Protein AF-A0A2K3PN46-F1 (afdb_monomer_lite)

Structure (mmCIF, N/CA/C/O backbone):
data_AF-A0A2K3PN46-F1
#
_entry.id   AF-A0A2K3PN46-F1
#
loop_
_atom_site.group_PDB
_atom_site.id
_atom_site.type_symbol
_atom_site.label_atom_id
_atom_site.label_alt_id
_atom_site.label_comp_id
_atom_site.label_asym_id
_atom_site.label_entity_id
_atom_site.label_seq_id
_atom_site.pdbx_PDB_ins_code
_atom_site.Cartn_x
_atom_site.Cartn_y
_atom_site.Cartn_z
_atom_site.occupancy
_atom_site.B_iso_or_equiv
_atom_site.auth_seq_id
_atom_site.auth_comp_id
_atom_site.auth_asym_id
_atom_site.auth_atom_id
_atom_site.pdbx_PDB_model_num
ATOM 1 N N . MET A 1 1 ? -31.043 -1.881 10.236 1.00 53.88 1 MET A N 1
ATOM 2 C CA . MET A 1 1 ? -29.957 -2.697 9.653 1.00 53.88 1 MET A CA 1
ATOM 3 C C . MET A 1 1 ? -28.702 -2.436 10.474 1.00 53.88 1 MET A C 1
ATOM 5 O O . MET A 1 1 ? -28.479 -1.267 10.772 1.00 53.88 1 MET A O 1
ATOM 9 N N . PRO A 1 2 ? -27.940 -3.445 10.929 1.00 47.44 2 PRO A N 1
ATOM 10 C CA . PRO A 1 2 ? -26.733 -3.203 11.704 1.00 47.44 2 PRO A CA 1
ATOM 11 C C . PRO A 1 2 ? -25.610 -2.849 10.729 1.00 47.44 2 PRO A C 1
ATOM 13 O O . PRO A 1 2 ? -24.828 -3.699 10.327 1.00 47.44 2 PRO A O 1
ATOM 16 N N . THR A 1 3 ? -25.601 -1.601 10.279 1.00 66.19 3 THR A N 1
ATOM 17 C CA . THR A 1 3 ? -24.487 -1.049 9.511 1.00 66.19 3 THR A CA 1
ATOM 18 C C . THR A 1 3 ? -23.304 -0.865 10.462 1.00 66.19 3 THR A C 1
ATOM 20 O O . THR A 1 3 ? -23.499 -0.491 11.622 1.00 66.19 3 THR A O 1
ATOM 23 N N . ASP A 1 4 ? -22.097 -1.135 9.986 1.00 58.91 4 ASP A N 1
ATOM 24 C CA . ASP A 1 4 ? -20.809 -0.981 10.675 1.00 58.91 4 ASP A CA 1
ATOM 25 C C . ASP A 1 4 ? -20.686 0.353 11.438 1.00 58.91 4 ASP A C 1
ATOM 27 O O . ASP A 1 4 ? -20.261 0.378 12.595 1.00 58.91 4 ASP A O 1
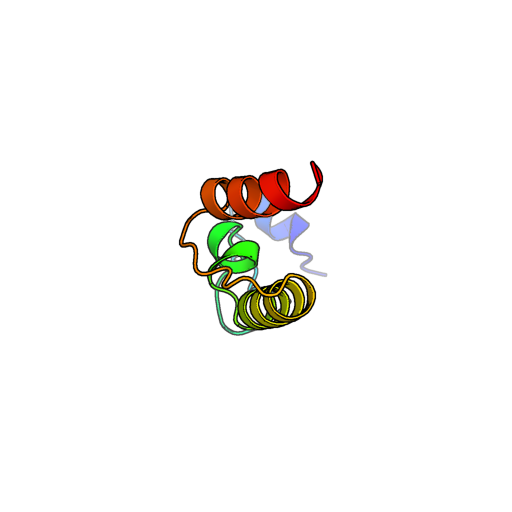ATOM 31 N N . GLU A 1 5 ? -21.212 1.438 10.870 1.00 64.69 5 GLU A N 1
ATOM 32 C CA . GLU A 1 5 ? -21.317 2.771 11.478 1.00 64.69 5 GLU A CA 1
ATOM 33 C C . GLU A 1 5 ? -21.988 2.779 12.869 1.00 64.69 5 GLU A C 1
ATOM 35 O O . GLU A 1 5 ? -21.592 3.518 13.777 1.00 64.69 5 GLU A O 1
ATOM 40 N N . ASN A 1 6 ? -23.019 1.946 13.062 1.00 61.84 6 ASN A N 1
ATOM 41 C CA . ASN A 1 6 ? -23.765 1.847 14.320 1.00 61.84 6 ASN A CA 1
ATOM 42 C C . ASN A 1 6 ? -23.039 0.985 15.365 1.00 61.84 6 ASN A C 1
ATOM 44 O O . ASN A 1 6 ? -23.289 1.141 16.562 1.00 61.84 6 ASN A O 1
ATOM 48 N N . LEU A 1 7 ? -22.140 0.096 14.930 1.00 61.72 7 LEU A N 1
ATOM 49 C CA . LEU A 1 7 ? -21.302 -0.726 15.805 1.00 61.72 7 LEU A CA 1
ATOM 50 C C . LEU A 1 7 ? -20.103 0.078 16.328 1.00 61.72 7 LEU A C 1
ATOM 52 O O . LEU A 1 7 ? -19.825 0.035 17.528 1.00 61.72 7 LEU A O 1
ATOM 56 N N . VAL A 1 8 ? -19.485 0.907 15.478 1.00 63.25 8 VAL A N 1
ATOM 57 C CA . VAL A 1 8 ? -18.397 1.823 15.873 1.00 63.25 8 VAL A CA 1
ATOM 58 C C . VAL A 1 8 ? -18.867 2.832 16.927 1.00 63.25 8 VAL A C 1
ATOM 60 O O . VAL A 1 8 ? -18.199 3.023 17.943 1.00 63.25 8 VAL A O 1
ATOM 63 N N . LYS A 1 9 ? -20.066 3.415 16.767 1.00 66.31 9 LYS A N 1
ATOM 64 C CA . LYS A 1 9 ? -20.659 4.347 17.753 1.00 66.31 9 LYS A CA 1
ATOM 65 C C . LYS A 1 9 ? -20.882 3.743 19.142 1.00 66.31 9 LYS A C 1
ATOM 67 O O . LYS A 1 9 ? -21.006 4.485 20.111 1.00 66.31 9 LYS A O 1
ATOM 72 N N . ARG A 1 10 ? -20.948 2.414 19.251 1.00 73.06 10 ARG A N 1
ATOM 73 C CA . ARG A 1 10 ? -21.124 1.690 20.520 1.00 73.06 10 ARG A CA 1
ATOM 74 C C . ARG A 1 10 ? -19.799 1.210 21.123 1.00 73.06 10 ARG A C 1
ATOM 76 O O . ARG A 1 10 ? -19.822 0.434 22.071 1.00 73.06 10 ARG A O 1
ATOM 83 N N . GLY A 1 11 ? -18.660 1.651 20.583 1.00 58.94 11 GLY A N 1
ATOM 84 C CA . GLY A 1 11 ? -17.332 1.229 21.037 1.00 58.94 11 GLY A CA 1
ATOM 85 C C . GLY A 1 11 ? -16.949 -0.181 20.584 1.00 58.94 11 GLY A C 1
ATOM 86 O O . GLY A 1 11 ? -15.984 -0.745 21.092 1.00 58.94 11 GLY A O 1
ATOM 87 N N . CYS A 1 12 ? -17.691 -0.764 19.637 1.00 62.25 12 CYS A N 1
ATOM 88 C CA . CYS A 1 12 ? -17.335 -2.045 19.048 1.00 62.25 12 CYS A CA 1
ATOM 89 C C . CYS A 1 12 ? -16.274 -1.810 17.967 1.00 62.25 12 CYS A C 1
ATOM 91 O O . CYS A 1 12 ? -16.515 -1.081 17.003 1.00 62.25 12 CYS A O 1
ATOM 93 N N . VAL A 1 13 ? -15.099 -2.425 18.124 1.00 57.69 13 VAL A N 1
ATOM 94 C CA . VAL A 1 13 ? -14.075 -2.451 17.074 1.00 57.69 13 VAL A CA 1
ATOM 95 C C . VAL A 1 13 ? -14.628 -3.309 15.941 1.00 57.69 13 VAL A C 1
ATOM 97 O O . VAL A 1 13 ? -14.684 -4.532 16.051 1.00 57.69 13 VAL A O 1
ATOM 100 N N . VAL A 1 14 ? -15.087 -2.669 14.867 1.00 61.66 14 VAL A N 1
ATOM 101 C CA . VAL A 1 14 ? -15.469 -3.378 13.645 1.00 61.66 14 VAL A CA 1
ATOM 102 C C . VAL A 1 14 ? -14.175 -3.842 12.992 1.00 61.66 14 VAL A C 1
ATOM 104 O O . VAL A 1 14 ? -13.433 -3.068 12.396 1.00 61.66 14 VAL A O 1
ATOM 107 N N . VAL A 1 15 ? -13.865 -5.116 13.203 1.00 62.28 15 VAL A N 1
ATOM 108 C CA . VAL A 1 15 ? -12.730 -5.808 12.597 1.00 62.28 15 VAL A CA 1
ATOM 109 C C . VAL A 1 15 ? -13.100 -6.036 11.131 1.00 62.28 15 VAL A C 1
ATOM 111 O O . VAL A 1 15 ? -13.642 -7.080 10.776 1.00 62.28 15 VAL A O 1
ATOM 114 N N . SER A 1 16 ? -12.901 -5.021 10.288 1.00 70.31 16 SER A N 1
ATOM 115 C CA . SER A 1 16 ? -13.140 -5.141 8.851 1.00 70.31 16 SER A CA 1
ATOM 116 C C . SER A 1 16 ? -12.197 -6.202 8.302 1.00 70.31 16 SER A C 1
ATOM 118 O O . SER A 1 16 ? -10.980 -6.078 8.401 1.00 70.31 16 SER A O 1
ATOM 120 N N . VAL A 1 17 ? -12.740 -7.296 7.781 1.00 78.00 17 VAL A N 1
ATOM 121 C CA . VAL A 1 17 ? -11.948 -8.261 7.016 1.00 78.00 17 VAL A CA 1
ATOM 122 C C . VAL A 1 17 ? -11.565 -7.588 5.701 1.00 78.00 17 VAL A C 1
ATOM 124 O O . VAL A 1 17 ? -12.388 -6.901 5.103 1.00 78.00 17 VAL A O 1
ATOM 127 N N . CYS A 1 18 ? -10.324 -7.774 5.258 1.00 83.44 18 CYS A N 1
ATOM 128 C CA . CYS A 1 18 ? -9.822 -7.185 4.027 1.00 83.44 18 CYS A CA 1
ATOM 129 C C . CYS A 1 18 ? -10.714 -7.570 2.851 1.00 83.44 18 CYS A C 1
ATOM 131 O O . CYS A 1 18 ? -10.799 -8.745 2.496 1.00 83.44 18 CYS A O 1
ATOM 133 N N . VAL A 1 19 ? -11.306 -6.575 2.198 1.00 81.56 19 VAL A N 1
ATOM 134 C CA . VAL A 1 19 ? -12.206 -6.786 1.051 1.00 81.56 19 VAL A CA 1
ATOM 135 C C . VAL A 1 19 ? -11.501 -7.328 -0.196 1.00 81.56 19 VAL A C 1
ATOM 137 O O . VAL A 1 19 ? -12.151 -7.699 -1.166 1.00 81.56 19 VAL A O 1
ATOM 140 N N . LEU A 1 20 ? -10.166 -7.355 -0.203 1.00 82.25 20 LEU A N 1
ATOM 141 C CA . LEU A 1 20 ? -9.377 -7.824 -1.345 1.00 82.25 20 LEU A CA 1
ATOM 142 C C . LEU A 1 20 ? -9.012 -9.305 -1.244 1.00 82.25 20 LEU A C 1
ATOM 144 O O . LEU A 1 20 ? -8.927 -9.982 -2.263 1.00 82.25 20 LEU A O 1
ATOM 148 N N . CYS A 1 21 ? -8.7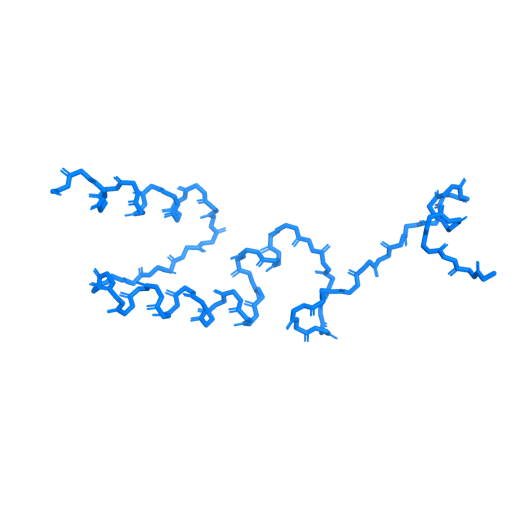62 -9.810 -0.032 1.00 85.19 21 CYS A N 1
ATOM 149 C CA . CYS A 1 21 ? -8.387 -11.211 0.174 1.00 85.19 21 CYS A CA 1
ATOM 150 C C . CYS A 1 21 ? -9.420 -12.021 0.956 1.00 85.19 21 CYS A C 1
ATOM 152 O O . CYS A 1 21 ? -9.313 -13.243 0.987 1.00 85.19 21 CYS A O 1
ATOM 154 N N . PHE A 1 22 ? -10.366 -11.355 1.625 1.00 81.88 22 PHE A N 1
ATOM 155 C CA . PHE A 1 22 ? -11.397 -11.930 2.495 1.00 81.88 22 PHE A CA 1
ATOM 156 C C . PHE A 1 22 ? -10.885 -12.905 3.572 1.00 81.88 22 PHE A C 1
ATOM 158 O O . PHE A 1 22 ? -11.666 -13.644 4.163 1.00 81.88 22 PHE A O 1
ATOM 165 N N . ALA A 1 23 ? -9.579 -12.903 3.847 1.00 80.56 23 ALA A N 1
ATOM 166 C CA . ALA A 1 23 ? -8.921 -13.907 4.681 1.00 80.56 23 ALA A CA 1
ATOM 167 C C . ALA A 1 23 ? -8.267 -13.324 5.942 1.00 80.56 23 ALA A C 1
ATOM 169 O O . ALA A 1 23 ? -8.059 -14.044 6.912 1.00 80.56 23 ALA A O 1
ATOM 170 N N . HIS A 1 24 ? -7.928 -12.033 5.941 1.00 81.94 24 HIS A N 1
ATOM 171 C CA . HIS A 1 24 ? -7.197 -11.381 7.031 1.00 81.94 24 HIS A CA 1
ATOM 172 C C . HIS A 1 24 ? -7.844 -10.050 7.410 1.00 81.94 24 HIS A C 1
ATOM 174 O O . HIS A 1 24 ? -8.618 -9.488 6.639 1.00 81.94 24 HIS A O 1
ATOM 180 N N . LEU A 1 25 ? -7.485 -9.525 8.583 1.00 83.00 25 LEU A N 1
ATOM 181 C CA . LEU A 1 25 ? -7.881 -8.189 9.021 1.00 83.00 25 LEU A CA 1
ATOM 182 C C . LEU A 1 25 ? -7.408 -7.119 8.030 1.00 83.00 25 LEU A C 1
ATOM 184 O O . LEU A 1 25 ? -6.236 -7.072 7.642 1.00 83.00 25 LEU A O 1
ATOM 188 N N . GLU A 1 26 ? -8.318 -6.222 7.678 1.00 82.81 26 GLU A N 1
ATOM 189 C CA . GLU A 1 26 ? -8.021 -5.020 6.925 1.00 82.81 26 GLU A CA 1
ATOM 190 C C . GLU A 1 26 ? -7.214 -4.058 7.796 1.00 82.81 26 GLU A C 1
ATOM 192 O O . GLU A 1 26 ? -7.724 -3.333 8.643 1.00 82.81 26 GLU A O 1
ATOM 197 N N . THR A 1 27 ? -5.905 -4.075 7.592 1.00 83.19 27 THR A N 1
ATOM 198 C CA . THR A 1 27 ? -4.987 -3.060 8.109 1.00 83.19 27 THR A CA 1
ATOM 199 C C . THR A 1 27 ? -4.296 -2.411 6.926 1.00 83.19 27 THR A C 1
ATOM 201 O O . THR A 1 27 ? -4.142 -3.052 5.890 1.00 83.19 27 THR A O 1
ATOM 204 N N . THR A 1 28 ? -3.823 -1.174 7.060 1.00 79.81 28 THR A N 1
ATOM 205 C CA . THR A 1 28 ? -3.017 -0.524 6.010 1.00 79.81 28 THR A CA 1
ATOM 206 C C . THR A 1 28 ? -1.788 -1.359 5.650 1.00 79.81 28 THR A C 1
ATOM 208 O O . THR A 1 28 ? -1.461 -1.518 4.477 1.00 79.81 28 THR A O 1
ATOM 211 N N . VAL A 1 29 ? -1.149 -1.982 6.643 1.00 82.31 29 VAL A N 1
ATOM 212 C CA . VAL A 1 29 ? -0.042 -2.917 6.409 1.00 82.31 29 VAL A CA 1
ATOM 213 C C . VAL A 1 29 ? -0.508 -4.102 5.569 1.00 82.31 29 VAL A C 1
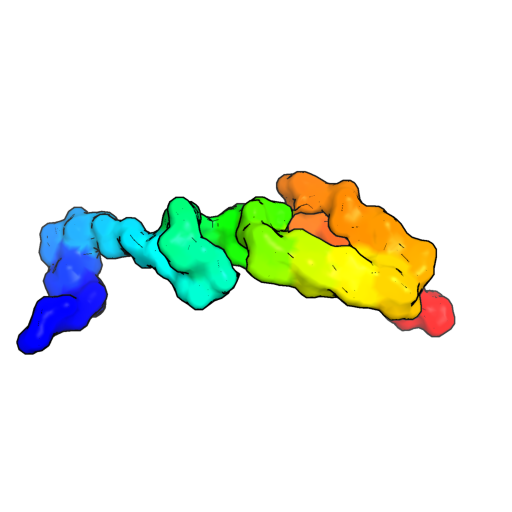ATOM 215 O O . VAL A 1 29 ? 0.095 -4.388 4.544 1.00 82.31 29 VAL A O 1
ATOM 218 N N . HIS A 1 30 ? -1.609 -4.759 5.930 1.00 84.81 30 HIS A N 1
ATOM 219 C CA . HIS A 1 30 ? -2.134 -5.860 5.133 1.00 84.81 30 HIS A CA 1
ATOM 220 C C . HIS A 1 30 ? -2.522 -5.404 3.718 1.00 84.81 30 HIS A C 1
ATOM 222 O O . HIS A 1 30 ? -1.995 -5.941 2.754 1.00 84.81 30 HIS A O 1
ATOM 228 N N . LEU A 1 31 ? -3.353 -4.369 3.579 1.00 83.25 31 LEU A N 1
ATOM 229 C CA . LEU A 1 31 ? -3.842 -3.829 2.305 1.00 83.25 31 LEU A CA 1
ATOM 230 C C . LEU A 1 31 ? -2.726 -3.535 1.306 1.00 83.25 31 LEU A C 1
ATOM 232 O O . LEU A 1 31 ? -2.876 -3.841 0.128 1.00 83.25 31 LEU A O 1
ATOM 236 N N . PHE A 1 32 ? -1.618 -2.958 1.771 1.00 78.62 32 PHE A N 1
ATOM 237 C CA . PHE A 1 32 ? -0.540 -2.548 0.883 1.00 78.62 32 PHE A CA 1
ATOM 238 C C . PHE A 1 32 ? 0.597 -3.559 0.800 1.00 78.62 32 PHE A C 1
ATOM 240 O O . PHE A 1 32 ? 1.167 -3.677 -0.281 1.00 78.62 32 PHE A O 1
ATOM 247 N N . LEU A 1 33 ? 0.962 -4.244 1.892 1.00 77.81 33 LEU A N 1
ATOM 248 C CA . LEU A 1 33 ? 2.193 -5.046 2.019 1.00 77.81 33 LEU A CA 1
ATOM 249 C C . LEU A 1 33 ? 1.970 -6.553 2.029 1.00 77.81 33 LEU A C 1
ATOM 251 O O . LEU A 1 33 ? 2.739 -7.270 1.395 1.00 77.81 33 LEU A O 1
ATOM 255 N N . SER A 1 34 ? 0.950 -7.021 2.743 1.00 80.75 34 SER A N 1
ATOM 256 C CA . SER A 1 34 ? 0.808 -8.451 3.055 1.00 80.75 34 SER A CA 1
ATOM 257 C C . SER A 1 34 ? -0.385 -9.11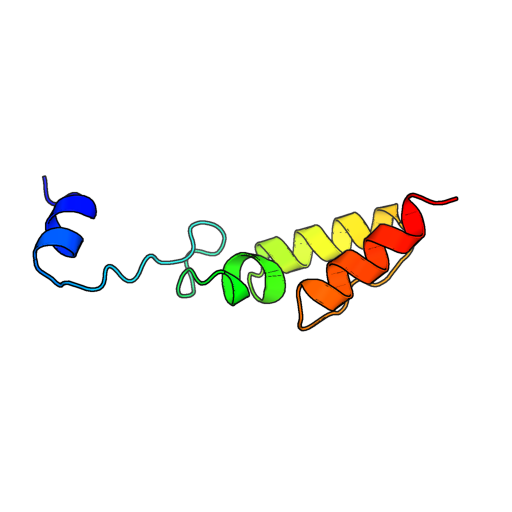4 2.372 1.00 80.75 34 SER A C 1
ATOM 259 O O . SER A 1 34 ? -0.533 -10.331 2.442 1.00 80.75 34 SER A O 1
ATOM 261 N N . CYS A 1 35 ? -1.262 -8.338 1.739 1.00 87.50 35 CYS A N 1
ATOM 262 C CA . CYS A 1 35 ? -2.435 -8.853 1.058 1.00 87.50 35 CYS A CA 1
ATOM 263 C C . CYS A 1 35 ? -1.991 -9.628 -0.190 1.00 87.50 35 CYS A C 1
ATOM 265 O O . CYS A 1 35 ? -1.231 -9.081 -0.993 1.00 87.50 35 CYS A O 1
ATOM 267 N N . PRO A 1 36 ? -2.482 -10.863 -0.405 1.00 86.31 36 PRO A N 1
ATOM 268 C CA . PRO A 1 36 ? -2.178 -11.644 -1.603 1.00 86.31 36 PRO A CA 1
ATOM 269 C C . PRO A 1 36 ? -2.462 -10.877 -2.899 1.00 86.31 36 PRO A C 1
ATOM 271 O O . PRO A 1 36 ? -1.667 -10.915 -3.835 1.00 86.31 36 PRO A O 1
ATOM 274 N N . PHE A 1 37 ? -3.557 -10.111 -2.924 1.00 86.25 37 PHE A N 1
ATOM 275 C CA . PHE A 1 37 ? -3.887 -9.233 -4.044 1.00 86.25 37 PHE A CA 1
ATOM 276 C C . PHE A 1 37 ? -2.820 -8.149 -4.252 1.00 86.25 37 PHE A C 1
ATOM 278 O O . PHE A 1 37 ? -2.339 -7.947 -5.364 1.00 86.25 37 PHE A O 1
ATOM 285 N N . ALA A 1 38 ? -2.399 -7.478 -3.178 1.00 84.12 38 ALA A N 1
ATOM 286 C CA . ALA A 1 38 ? -1.360 -6.455 -3.251 1.00 84.12 38 ALA A CA 1
ATOM 287 C C . ALA A 1 38 ? -0.007 -7.036 -3.683 1.00 84.12 38 ALA A C 1
ATOM 289 O O . ALA A 1 38 ? 0.736 -6.389 -4.416 1.00 84.12 38 ALA A O 1
ATOM 290 N N . GLN A 1 39 ? 0.303 -8.271 -3.285 1.00 83.81 39 GLN A N 1
ATOM 291 C CA . GLN A 1 39 ? 1.499 -8.979 -3.729 1.00 83.81 39 GLN A CA 1
ATOM 292 C C . GLN A 1 39 ? 1.462 -9.249 -5.238 1.00 83.81 39 GLN A C 1
ATOM 294 O O . GLN A 1 39 ? 2.434 -8.958 -5.930 1.00 83.81 39 GLN A O 1
ATOM 299 N N . GLN A 1 40 ? 0.327 -9.714 -5.767 1.00 85.06 40 GLN A N 1
ATOM 300 C CA . GLN A 1 40 ? 0.146 -9.888 -7.211 1.00 85.06 40 GLN A CA 1
ATOM 301 C C . GLN A 1 40 ? 0.260 -8.559 -7.966 1.00 85.06 40 GLN A C 1
ATOM 303 O O . GLN A 1 40 ? 0.950 -8.496 -8.982 1.00 85.06 40 GLN A O 1
ATOM 308 N N . LEU A 1 41 ? -0.340 -7.484 -7.443 1.00 84.38 41 LEU A N 1
ATOM 309 C CA . LEU A 1 41 ? -0.239 -6.148 -8.030 1.00 84.38 41 LEU A CA 1
ATOM 310 C C . LEU A 1 41 ? 1.215 -5.662 -8.087 1.00 84.38 41 LEU A C 1
ATOM 312 O O . LEU A 1 41 ? 1.645 -5.118 -9.100 1.00 84.38 41 LEU A O 1
ATOM 316 N N . ARG A 1 42 ? 1.996 -5.895 -7.027 1.00 77.88 42 ARG A N 1
ATOM 317 C CA . ARG A 1 42 ? 3.431 -5.576 -6.987 1.00 77.88 42 ARG A CA 1
ATOM 318 C C . ARG A 1 42 ? 4.238 -6.412 -7.968 1.00 77.88 42 ARG A C 1
ATOM 320 O O . ARG A 1 42 ? 5.131 -5.871 -8.605 1.00 77.88 42 ARG A O 1
ATOM 327 N N . CYS A 1 43 ? 3.944 -7.704 -8.105 1.00 79.94 43 CYS A N 1
ATOM 328 C CA . CYS A 1 43 ? 4.600 -8.556 -9.096 1.00 79.94 43 CYS A CA 1
ATOM 329 C C . CYS A 1 43 ? 4.299 -8.083 -10.522 1.00 79.94 43 CYS A C 1
ATOM 331 O O . CYS A 1 43 ? 5.213 -7.993 -11.336 1.00 79.94 43 CYS A O 1
ATOM 333 N N . TRP A 1 44 ? 3.047 -7.722 -10.809 1.00 85.56 44 TRP A N 1
ATOM 334 C CA . TRP A 1 44 ? 2.657 -7.147 -12.094 1.00 85.56 44 TRP A CA 1
ATOM 335 C C . TRP A 1 44 ? 3.365 -5.812 -12.355 1.00 85.56 44 TRP A C 1
ATOM 337 O O . TRP A 1 44 ? 4.003 -5.643 -13.393 1.00 85.56 44 TRP A O 1
ATOM 347 N N . LEU A 1 45 ? 3.344 -4.897 -11.386 1.00 81.81 45 LEU A N 1
ATOM 348 C CA . LEU A 1 45 ? 4.016 -3.605 -11.502 1.00 81.81 45 LEU A CA 1
ATOM 349 C C . LEU A 1 45 ? 5.533 -3.775 -11.669 1.00 81.81 45 LEU A C 1
ATOM 351 O O . LEU A 1 45 ? 6.146 -3.138 -12.515 1.00 81.81 45 LEU A O 1
ATOM 355 N N . GLY A 1 46 ? 6.135 -4.689 -10.913 1.00 80.75 46 GLY A N 1
ATOM 356 C CA . GLY A 1 46 ? 7.542 -5.039 -11.037 1.00 80.75 46 GLY A CA 1
ATOM 357 C C . GLY A 1 46 ? 7.892 -5.639 -12.398 1.00 80.75 46 GLY A C 1
ATOM 358 O O . GLY A 1 46 ? 8.928 -5.302 -12.964 1.00 80.75 46 GLY A O 1
ATOM 359 N N . SER A 1 47 ? 7.008 -6.462 -12.972 1.00 82.31 47 SER A N 1
ATOM 360 C CA . SER A 1 47 ? 7.196 -7.007 -14.322 1.00 82.31 47 SER A CA 1
ATOM 361 C C . SER A 1 47 ? 7.178 -5.924 -15.402 1.00 82.31 47 SER A C 1
ATOM 363 O O . SER A 1 47 ? 7.964 -5.999 -16.338 1.00 82.31 47 SER A O 1
ATOM 365 N N . LEU A 1 48 ? 6.357 -4.881 -15.240 1.00 84.00 48 LEU A N 1
ATOM 366 C CA . LEU A 1 48 ? 6.337 -3.721 -16.137 1.00 84.00 48 LEU A CA 1
ATOM 367 C C . LEU A 1 48 ? 7.604 -2.872 -16.015 1.00 84.00 48 LEU A C 1
ATOM 369 O O . LEU A 1 48 ? 8.104 -2.363 -17.011 1.00 84.00 48 LEU A O 1
ATOM 373 N N . LEU A 1 49 ? 8.118 -2.725 -14.795 1.00 80.81 49 LEU A N 1
ATOM 374 C CA . LEU A 1 49 ? 9.284 -1.893 -14.495 1.00 80.81 49 LEU A CA 1
ATOM 375 C C . LEU A 1 49 ? 10.618 -2.649 -14.590 1.00 80.81 49 LEU A C 1
ATOM 377 O O . LEU A 1 49 ? 11.663 -2.062 -14.323 1.00 80.81 49 LEU A O 1
ATOM 381 N N . HIS A 1 50 ? 10.595 -3.945 -14.927 1.00 78.44 50 HIS A N 1
ATOM 382 C CA . HIS A 1 50 ? 11.755 -4.844 -14.855 1.00 78.44 50 HIS A CA 1
ATOM 383 C C . HIS A 1 50 ? 12.459 -4.806 -13.476 1.00 78.44 50 HIS A C 1
ATOM 385 O O . HIS A 1 50 ? 13.679 -4.941 -13.379 1.00 78.44 50 HIS A O 1
ATOM 391 N N . TYR A 1 51 ? 11.694 -4.630 -12.392 1.00 75.62 51 TYR A N 1
ATOM 392 C CA . TYR A 1 51 ? 12.218 -4.471 -11.033 1.00 75.62 51 TYR A CA 1
ATOM 393 C C . TYR A 1 51 ? 11.461 -5.328 -10.014 1.00 75.62 51 TYR A C 1
ATOM 395 O O . TYR A 1 51 ? 10.244 -5.483 -10.075 1.00 75.62 51 TYR A O 1
ATOM 403 N N . VAL A 1 52 ? 12.170 -5.872 -9.025 1.00 71.06 52 VAL A N 1
ATOM 404 C CA . VAL A 1 52 ? 11.579 -6.733 -7.992 1.00 71.06 52 VAL A CA 1
ATOM 405 C C . VAL A 1 52 ? 11.187 -5.896 -6.768 1.00 71.06 52 VAL A C 1
ATOM 407 O O . VAL A 1 52 ? 12.030 -5.495 -5.969 1.00 71.06 52 VAL A O 1
ATOM 410 N N . LEU A 1 53 ? 9.884 -5.650 -6.602 1.00 70.06 53 LEU A N 1
ATOM 411 C CA . LEU A 1 53 ? 9.311 -4.870 -5.495 1.00 70.06 53 LEU A CA 1
ATOM 412 C C . LEU A 1 53 ? 9.080 -5.747 -4.248 1.00 70.06 53 LEU A C 1
ATOM 414 O O . LEU A 1 53 ? 7.943 -6.018 -3.854 1.00 70.06 53 LEU A O 1
ATOM 418 N N . VAL A 1 54 ? 10.166 -6.219 -3.626 1.00 65.62 54 VAL A N 1
ATOM 419 C CA . VAL A 1 54 ? 10.121 -6.982 -2.363 1.00 65.62 54 VAL A CA 1
ATOM 420 C C . VAL A 1 54 ? 10.435 -6.040 -1.210 1.00 65.62 54 VAL A C 1
ATOM 422 O O . VAL A 1 54 ? 11.593 -5.785 -0.891 1.00 65.62 54 VAL A O 1
ATOM 425 N N . THR A 1 55 ? 9.396 -5.475 -0.598 1.00 64.75 55 THR A N 1
ATOM 426 C CA . THR A 1 55 ? 9.560 -4.567 0.542 1.00 64.75 55 THR A CA 1
ATOM 427 C C . THR A 1 55 ? 8.502 -4.789 1.614 1.00 64.75 55 THR A C 1
ATOM 429 O O . THR A 1 55 ? 7.307 -4.918 1.334 1.00 64.75 55 THR A O 1
ATOM 432 N N . ASN A 1 56 ? 8.975 -4.769 2.863 1.00 68.88 56 ASN A N 1
ATOM 433 C CA . ASN A 1 56 ? 8.184 -4.901 4.091 1.00 68.88 56 ASN A CA 1
ATOM 434 C C . ASN A 1 56 ? 7.731 -3.528 4.619 1.00 68.88 56 ASN A C 1
ATOM 436 O O . ASN A 1 56 ? 7.186 -3.413 5.714 1.00 68.88 56 ASN A O 1
ATOM 440 N N . SER A 1 57 ? 7.982 -2.459 3.859 1.00 73.62 57 SER A N 1
ATOM 441 C CA . SER A 1 57 ? 7.659 -1.085 4.230 1.00 73.62 57 SER A CA 1
ATOM 442 C C . SER A 1 57 ? 7.233 -0.280 3.009 1.00 73.62 57 SER A C 1
ATOM 444 O O . SER A 1 57 ? 7.846 -0.369 1.946 1.00 73.62 57 SER A O 1
ATOM 446 N N . ILE A 1 58 ? 6.178 0.521 3.174 1.00 73.25 58 ILE A N 1
ATOM 447 C CA . ILE A 1 58 ? 5.618 1.371 2.110 1.00 73.25 58 ILE A CA 1
ATOM 448 C C . ILE A 1 58 ? 6.645 2.413 1.655 1.00 73.25 58 ILE A C 1
ATOM 450 O O . ILE A 1 58 ? 6.755 2.690 0.467 1.00 73.25 58 ILE A O 1
ATOM 454 N N . THR A 1 59 ? 7.441 2.949 2.581 1.00 76.06 59 THR A N 1
ATOM 455 C CA . THR A 1 59 ? 8.497 3.928 2.292 1.00 76.06 59 THR A CA 1
ATOM 456 C C . THR A 1 59 ? 9.534 3.386 1.314 1.00 76.06 59 THR A C 1
ATOM 458 O O . THR A 1 59 ? 9.843 4.052 0.332 1.00 76.06 59 THR A O 1
ATOM 461 N N . SER A 1 60 ? 10.015 2.160 1.530 1.00 72.81 60 SER A N 1
ATOM 462 C CA . SER A 1 60 ? 10.970 1.495 0.636 1.00 72.81 60 SER A CA 1
ATOM 463 C C . SER A 1 60 ? 10.370 1.205 -0.742 1.00 72.81 60 SER A C 1
ATOM 465 O O . SER A 1 60 ? 11.065 1.284 -1.751 1.00 72.81 60 SER A O 1
ATOM 467 N N . LEU A 1 61 ? 9.071 0.895 -0.797 1.00 74.19 61 LEU A N 1
ATOM 468 C CA . LEU A 1 61 ? 8.361 0.696 -2.058 1.00 74.19 61 LEU A CA 1
ATOM 469 C C . LEU A 1 61 ? 8.251 2.008 -2.845 1.00 74.19 61 LEU A C 1
ATOM 471 O O . LEU A 1 61 ? 8.556 2.050 -4.034 1.00 74.19 61 LEU A O 1
ATOM 475 N N . LEU A 1 62 ? 7.872 3.097 -2.174 1.00 74.38 62 LEU A N 1
ATOM 476 C CA . LEU A 1 62 ? 7.772 4.422 -2.786 1.00 74.38 62 LEU A CA 1
ATOM 477 C C . LEU A 1 62 ? 9.134 4.958 -3.225 1.00 74.38 62 LEU A C 1
ATOM 479 O O . LEU A 1 62 ? 9.220 5.566 -4.286 1.00 74.38 62 LEU A O 1
ATOM 483 N N . SER A 1 63 ? 10.206 4.702 -2.471 1.00 75.38 63 SER A N 1
ATOM 484 C CA . SER A 1 63 ? 11.553 5.100 -2.892 1.00 75.38 63 SER A CA 1
ATOM 485 C C . SER A 1 63 ? 12.023 4.336 -4.133 1.00 75.38 63 SER A C 1
ATOM 487 O O . SER A 1 63 ? 12.676 4.920 -4.991 1.00 75.38 63 SER A O 1
ATOM 489 N N . GLN A 1 64 ? 11.668 3.051 -4.257 1.00 72.25 64 GLN A N 1
ATOM 490 C CA . GLN A 1 64 ? 11.973 2.249 -5.448 1.00 72.25 64 GLN A CA 1
ATOM 491 C C . GLN A 1 64 ? 11.212 2.747 -6.683 1.00 72.25 64 GLN A C 1
ATOM 493 O O . GLN A 1 64 ? 11.787 2.812 -7.762 1.00 72.25 64 GLN A O 1
ATOM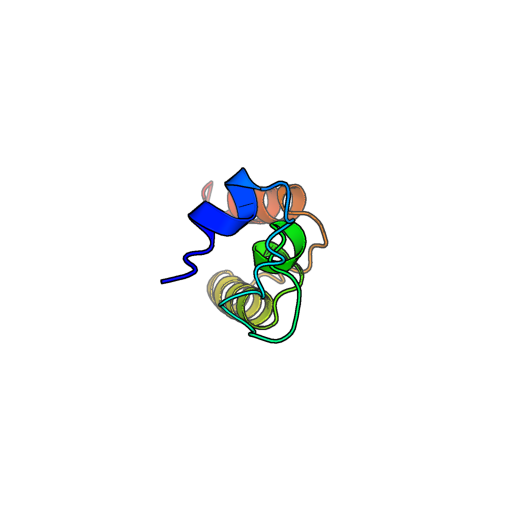 498 N N . LEU A 1 65 ? 9.949 3.154 -6.524 1.00 68.38 65 LEU A N 1
ATOM 499 C CA . LEU A 1 65 ? 9.153 3.738 -7.610 1.00 68.38 65 LEU A CA 1
ATOM 500 C C . LEU A 1 65 ? 9.581 5.173 -7.957 1.00 68.38 65 LEU A C 1
ATOM 502 O O . LEU A 1 65 ? 9.568 5.552 -9.124 1.00 68.38 65 LEU A O 1
ATOM 506 N N . GLY A 1 66 ? 9.990 5.969 -6.967 1.00 64.56 66 GLY A N 1
ATOM 507 C CA . GLY A 1 66 ? 10.432 7.352 -7.163 1.00 64.56 66 GLY A CA 1
ATOM 508 C C . GLY A 1 66 ? 11.682 7.475 -8.037 1.00 64.56 66 GLY A C 1
ATOM 509 O O . GLY A 1 66 ? 11.799 8.442 -8.780 1.00 64.56 66 GLY A O 1
ATOM 510 N N . GLY A 1 67 ? 12.570 6.475 -8.017 1.00 58.47 67 GLY A N 1
ATOM 511 C CA . GLY A 1 67 ? 13.732 6.422 -8.911 1.00 58.47 67 GLY A CA 1
ATOM 512 C C . GLY A 1 67 ? 13.398 6.108 -10.376 1.00 58.47 67 GLY A C 1
ATOM 513 O O . GLY A 1 67 ? 14.215 6.377 -11.248 1.00 58.47 67 GLY A O 1
ATOM 514 N N . VAL A 1 68 ? 12.206 5.569 -10.659 1.00 53.81 68 VAL A N 1
ATOM 515 C CA . VAL A 1 68 ? 11.767 5.183 -12.015 1.00 53.81 68 VAL A CA 1
ATOM 516 C C . VAL A 1 68 ? 11.163 6.365 -12.784 1.00 53.81 68 VAL A C 1
ATOM 518 O O . VAL A 1 68 ? 11.214 6.387 -14.007 1.00 53.81 68 VAL A O 1
ATOM 521 N N . ILE A 1 69 ? 10.611 7.368 -12.091 1.00 48.69 69 ILE A N 1
ATOM 522 C CA . ILE A 1 69 ? 9.940 8.525 -12.721 1.00 48.69 69 ILE A CA 1
ATOM 523 C C . ILE A 1 69 ? 10.952 9.597 -13.175 1.00 48.69 69 ILE A C 1
ATOM 525 O O . ILE A 1 69 ? 10.615 10.480 -13.957 1.00 48.69 69 ILE A O 1
ATOM 529 N N . THR A 1 70 ? 12.201 9.529 -12.710 1.00 44.09 70 THR A N 1
ATOM 530 C CA . THR A 1 70 ? 13.250 10.513 -13.026 1.00 44.09 70 THR A CA 1
ATOM 531 C C . THR A 1 70 ? 14.180 10.121 -14.184 1.00 44.09 70 THR A C 1
ATOM 533 O O . THR A 1 70 ? 15.222 10.757 -14.336 1.00 44.09 70 THR A O 1
ATOM 536 N N . CYS A 1 71 ? 13.845 9.100 -14.981 1.00 43.00 71 CYS A N 1
ATOM 537 C CA . CYS A 1 71 ? 14.581 8.752 -16.205 1.00 43.00 71 CYS A CA 1
ATOM 538 C C . CYS A 1 71 ? 13.914 9.321 -17.460 1.00 43.00 71 CYS A C 1
ATOM 540 O O . CYS A 1 71 ? 12.671 9.225 -17.563 1.00 43.00 71 CYS A O 1
#

Foldseek 3Di:
DPDPVVCVVVVHDPQDQPPQQSPHGDDPLCVQPVPPRNCVVQVVVCVVQVHRQNDSDPVSNVVVVVVSVVD

Secondary structure (DSSP, 8-state):
---HHHHHTTT----PBPTTTSSSB--HHIIIII-HHHHHHHHHHHHHHT-----SSHHHHHHHHHTTTT-

InterPro domains:
  IPR026960 Reverse transcriptase zinc-binding domain [PF13966] (2-41)

Sequence (71 aa):
MPTDENLVKRGCVVVSVCVLCFAHLETTVHLFLSCPFAQQLRCWLGSLLHYVLVTNSITSLLSQLGGVITC

Radius of gyration: 16.35 Å; chains: 1; bounding box: 44×24×37 Å

pLDDT: mean 72.95, s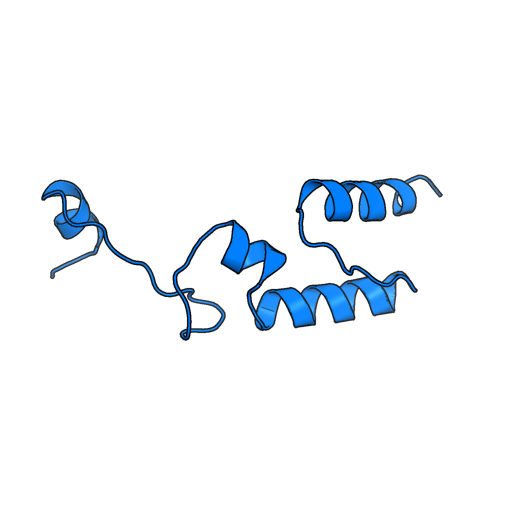td 11.19, range [43.0, 87.5]

Organism: Trifolium pratense (NCBI:txid57577)